Protein AF-A0A915KXL8-F1 (afdb_monomer_lite)

Sequence (82 aa):
MYELEKTNNSTVMQSIINICGFIWGAEIHYKKVWLVVMDQASHMLLAFPNLKGMFPNSKHVTCLAHSLHRVCETIREEYDTI

Radius of gyration: 15.93 Å; chains: 1; bounding box: 38×21×46 Å

pLDDT: mean 89.35, std 10.54, range [43.06, 96.75]

Secondary structure (DSSP, 8-state):
----S--SHHHHHHHHHHHHHHHTTT---GGG--EEEE---HHHHHHHHHHHHHSTT-EEEE-HHHHHHHHHHHHHHHHTT-

Organism: Romanomermis culicivorax (NCBI:txid13658)

Foldseek 3Di:
DDDDPDDALVVVLVVVQVVQCVVVVNDRPLQPAQEDEEAPPPRVVVNVVVSCVSNVNYDYDYDPVNVVVVVVVVVCVVPVPD

Structure (mmCIF, N/CA/C/O backbone):
data_AF-A0A915KXL8-F1
#
_entry.id   AF-A0A915KXL8-F1
#
loop_
_atom_site.group_PDB
_atom_site.id
_atom_site.type_symbol
_atom_site.label_atom_id
_atom_site.label_alt_id
_atom_site.label_comp_id
_atom_site.label_asym_id
_atom_site.label_entity_id
_atom_site.label_seq_id
_atom_site.pdbx_PDB_ins_code
_atom_site.Cartn_x
_atom_site.Cartn_y
_atom_site.Cartn_z
_atom_site.occupancy
_atom_site.B_iso_or_equiv
_atom_site.auth_seq_id
_atom_site.auth_comp_id
_atom_site.auth_asym_id
_atom_site.auth_atom_id
_atom_site.pdbx_PDB_model_num
ATOM 1 N N . MET A 1 1 ? 16.387 -11.833 8.219 1.00 43.06 1 MET A N 1
ATOM 2 C CA . MET A 1 1 ? 15.293 -10.849 8.097 1.00 43.06 1 MET A CA 1
ATOM 3 C C . MET A 1 1 ? 15.956 -9.532 7.735 1.00 43.06 1 MET A C 1
ATOM 5 O O . MET A 1 1 ? 16.816 -9.111 8.492 1.00 43.06 1 MET A O 1
ATOM 9 N N . TYR A 1 2 ? 15.702 -8.969 6.551 1.00 47.91 2 TYR A N 1
ATOM 10 C CA . TYR A 1 2 ? 16.251 -7.653 6.202 1.00 47.91 2 TYR A CA 1
ATOM 11 C C . TYR A 1 2 ? 15.501 -6.608 7.033 1.00 47.91 2 TYR A C 1
ATOM 13 O O . TYR A 1 2 ? 14.306 -6.413 6.828 1.00 47.91 2 TYR A O 1
ATOM 21 N N . GLU A 1 3 ? 16.173 -6.016 8.015 1.00 52.62 3 GLU A N 1
ATOM 22 C CA . GLU A 1 3 ? 15.604 -4.968 8.860 1.00 52.62 3 GLU A CA 1
ATOM 23 C C . GLU A 1 3 ? 15.749 -3.623 8.134 1.00 52.62 3 GLU A C 1
ATOM 25 O O . GLU A 1 3 ? 16.839 -3.262 7.688 1.00 52.62 3 GLU A O 1
ATOM 30 N N . LEU A 1 4 ? 14.639 -2.909 7.939 1.00 62.34 4 LEU A N 1
ATOM 31 C CA . LEU A 1 4 ? 14.662 -1.565 7.364 1.00 62.34 4 LEU A CA 1
ATOM 32 C C . LEU A 1 4 ? 15.028 -0.570 8.468 1.00 62.34 4 LEU A C 1
ATOM 34 O O . LEU A 1 4 ? 14.340 -0.498 9.479 1.00 62.34 4 LEU A O 1
ATOM 38 N N . GLU A 1 5 ? 16.055 0.249 8.239 1.00 70.81 5 GLU A N 1
ATOM 39 C CA . GLU A 1 5 ? 16.518 1.275 9.190 1.00 70.81 5 GLU A CA 1
ATOM 40 C C . GLU A 1 5 ? 15.422 2.313 9.517 1.00 70.81 5 GLU A C 1
ATOM 42 O O . GLU A 1 5 ? 15.393 2.896 10.600 1.00 70.81 5 GLU A O 1
ATOM 47 N N . LYS A 1 6 ? 14.479 2.531 8.583 1.00 79.06 6 LYS A N 1
ATOM 48 C CA . LYS A 1 6 ? 13.298 3.381 8.774 1.00 79.06 6 LYS A CA 1
ATOM 49 C C . LYS A 1 6 ? 12.147 2.990 7.842 1.00 79.06 6 LYS A C 1
ATOM 51 O O . LYS A 1 6 ? 12.320 2.896 6.625 1.00 79.06 6 LYS A O 1
ATOM 56 N N . THR A 1 7 ? 10.935 2.914 8.388 1.00 82.75 7 THR A N 1
ATOM 57 C CA . THR A 1 7 ? 9.692 2.789 7.605 1.00 82.75 7 THR A CA 1
ATOM 58 C C . THR A 1 7 ? 9.067 4.169 7.409 1.00 82.75 7 THR A C 1
ATOM 60 O O . THR A 1 7 ? 8.667 4.828 8.367 1.00 82.75 7 THR A O 1
ATOM 63 N N . ASN A 1 8 ? 9.036 4.654 6.169 1.00 90.50 8 ASN A N 1
ATOM 64 C CA . ASN A 1 8 ? 8.415 5.920 5.782 1.00 90.50 8 ASN A CA 1
ATOM 65 C C . ASN A 1 8 ? 7.896 5.833 4.339 1.00 90.50 8 ASN A C 1
ATOM 67 O O . ASN A 1 8 ? 8.085 4.823 3.663 1.00 90.50 8 ASN A O 1
ATOM 71 N N . ASN A 1 9 ? 7.241 6.891 3.859 1.00 90.56 9 ASN A N 1
ATOM 72 C CA . ASN A 1 9 ? 6.673 6.906 2.514 1.00 90.56 9 ASN A CA 1
ATOM 73 C C . ASN A 1 9 ? 7.726 6.620 1.428 1.00 90.56 9 ASN A C 1
ATOM 75 O O . ASN A 1 9 ? 7.490 5.770 0.574 1.00 90.56 9 ASN A O 1
ATOM 79 N N . SER A 1 10 ? 8.906 7.237 1.490 1.00 91.19 10 SER A N 1
ATOM 80 C CA . SER A 1 10 ? 9.980 7.029 0.514 1.00 91.19 10 SER A CA 1
ATOM 81 C C . SER A 1 10 ? 10.508 5.591 0.510 1.00 91.19 10 SER A C 1
ATOM 83 O O . SER A 1 10 ? 10.709 5.021 -0.563 1.00 91.19 10 SER A O 1
ATOM 85 N N . THR A 1 11 ? 10.703 4.968 1.680 1.00 92.06 11 THR A N 1
ATOM 86 C CA . THR A 1 11 ? 11.208 3.581 1.747 1.00 92.06 11 THR A CA 1
ATOM 87 C C . THR A 1 11 ? 10.174 2.561 1.272 1.00 92.06 11 THR A C 1
ATOM 89 O O . THR A 1 11 ? 10.535 1.585 0.606 1.00 92.06 11 THR A O 1
ATOM 92 N N . VAL A 1 12 ? 8.883 2.822 1.499 1.00 92.06 12 VAL A N 1
ATOM 93 C CA . VAL A 1 12 ? 7.782 2.041 0.911 1.00 92.06 12 VAL A CA 1
ATOM 94 C C . VAL A 1 12 ? 7.792 2.150 -0.614 1.00 92.06 12 VAL A C 1
ATOM 96 O O . VAL A 1 12 ? 7.758 1.130 -1.305 1.00 92.06 12 VAL A O 1
ATOM 99 N N . MET A 1 13 ? 7.891 3.369 -1.156 1.00 91.69 13 MET A N 1
ATOM 100 C CA . MET A 1 13 ? 7.938 3.571 -2.607 1.00 91.69 13 MET A CA 1
ATOM 101 C C . MET A 1 13 ? 9.108 2.828 -3.249 1.00 91.69 13 MET A C 1
ATOM 103 O O . MET A 1 13 ? 8.918 2.114 -4.235 1.00 91.69 13 MET A O 1
ATOM 107 N N . GLN A 1 14 ? 10.307 2.971 -2.676 1.00 91.31 14 GLN A N 1
ATOM 108 C CA . GLN A 1 14 ? 11.506 2.307 -3.178 1.00 91.31 14 GLN A CA 1
ATOM 109 C C . GLN A 1 14 ? 11.341 0.785 -3.169 1.00 91.31 14 GLN A C 1
ATOM 111 O O . GLN A 1 14 ? 11.724 0.123 -4.131 1.00 91.31 14 GLN A O 1
ATOM 116 N N . SER A 1 15 ? 10.714 0.232 -2.129 1.00 91.38 15 SER A N 1
ATOM 117 C CA . SER A 1 15 ? 10.430 -1.205 -2.045 1.00 91.38 15 SER A CA 1
ATOM 118 C C . SER A 1 15 ? 9.520 -1.676 -3.184 1.00 91.38 15 SER A C 1
ATOM 120 O O . SER A 1 15 ? 9.797 -2.702 -3.807 1.00 91.38 15 SER A O 1
ATOM 122 N N . ILE A 1 16 ? 8.481 -0.904 -3.520 1.00 91.25 16 ILE A N 1
ATOM 123 C CA . ILE A 1 16 ? 7.567 -1.222 -4.631 1.00 91.25 16 ILE A CA 1
ATOM 124 C C . ILE A 1 16 ? 8.280 -1.138 -5.990 1.00 91.25 16 ILE A C 1
ATOM 126 O O . ILE A 1 16 ? 8.091 -1.999 -6.849 1.00 91.25 16 ILE A O 1
ATOM 130 N N . ILE A 1 17 ? 9.129 -0.133 -6.197 1.00 91.19 17 ILE A N 1
ATOM 131 C CA . ILE A 1 17 ? 9.914 0.005 -7.434 1.00 91.19 17 ILE A CA 1
ATOM 132 C C . ILE A 1 17 ? 10.889 -1.172 -7.574 1.00 91.19 17 ILE A C 1
ATOM 134 O O . ILE A 1 17 ? 10.953 -1.799 -8.634 1.00 91.19 17 ILE A O 1
ATOM 138 N N . ASN A 1 18 ? 11.591 -1.514 -6.491 1.00 91.50 18 ASN A N 1
ATOM 139 C CA . ASN A 1 18 ? 12.553 -2.613 -6.460 1.00 91.50 18 ASN A CA 1
ATOM 140 C C . ASN A 1 18 ? 11.886 -3.957 -6.760 1.00 91.50 18 ASN A C 1
ATOM 142 O O . ASN A 1 18 ? 12.400 -4.707 -7.588 1.00 91.50 18 ASN A O 1
ATOM 146 N N . ILE A 1 19 ? 10.735 -4.259 -6.141 1.00 91.31 19 ILE A N 1
ATOM 147 C CA . ILE A 1 19 ? 10.039 -5.529 -6.393 1.00 91.31 19 ILE A CA 1
ATOM 148 C C . ILE A 1 19 ? 9.531 -5.605 -7.838 1.00 91.31 19 ILE A C 1
ATOM 150 O O . ILE A 1 19 ? 9.623 -6.661 -8.457 1.00 91.31 19 ILE A O 1
ATOM 154 N N . CYS A 1 20 ? 9.066 -4.490 -8.414 1.00 91.44 20 CYS A N 1
ATOM 155 C 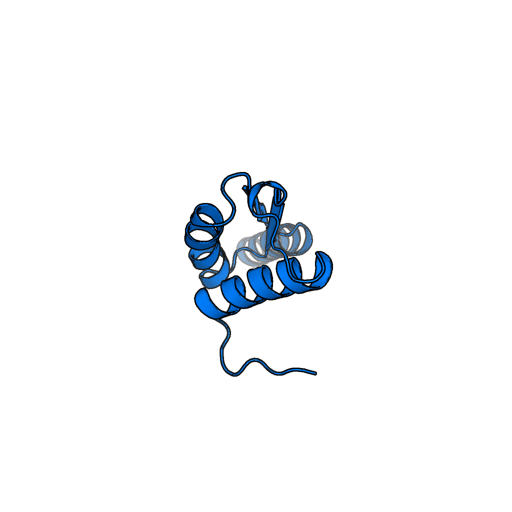CA . CYS A 1 20 ? 8.665 -4.443 -9.820 1.00 91.44 20 CYS A CA 1
ATOM 156 C C . CYS A 1 20 ? 9.849 -4.736 -10.752 1.00 91.44 20 CYS A C 1
ATOM 158 O O . CYS A 1 20 ? 9.721 -5.548 -11.665 1.00 91.44 20 CYS A O 1
ATOM 160 N N . GLY A 1 21 ? 11.007 -4.111 -10.510 1.00 91.25 21 GLY A N 1
ATOM 161 C CA . GLY A 1 21 ? 12.222 -4.361 -11.294 1.00 91.25 21 GLY A CA 1
ATOM 162 C C . GLY A 1 21 ? 12.753 -5.786 -11.131 1.00 91.25 21 GLY A C 1
ATOM 163 O O . GLY A 1 21 ? 13.214 -6.387 -12.101 1.00 91.25 21 GLY A O 1
ATOM 164 N N . PHE A 1 22 ? 12.633 -6.348 -9.924 1.00 91.94 22 PHE A N 1
ATOM 165 C CA . PHE A 1 22 ? 12.992 -7.733 -9.635 1.00 91.94 22 PHE A CA 1
ATOM 166 C C . PHE A 1 22 ? 12.086 -8.729 -10.377 1.00 91.94 22 PHE A C 1
ATOM 168 O O . PHE A 1 22 ? 12.592 -9.626 -11.044 1.00 91.94 22 PHE A O 1
ATOM 175 N N . ILE A 1 23 ? 10.759 -8.551 -10.318 1.00 91.25 23 ILE A N 1
ATOM 176 C CA . ILE A 1 23 ? 9.782 -9.455 -10.954 1.00 91.25 23 ILE A CA 1
ATOM 177 C C . ILE A 1 23 ? 9.878 -9.417 -12.488 1.00 91.25 23 ILE A C 1
ATOM 179 O O . ILE A 1 23 ? 9.659 -10.437 -13.139 1.00 91.25 23 ILE A O 1
ATOM 183 N N . TRP A 1 24 ? 10.205 -8.264 -13.074 1.00 89.25 24 TRP A N 1
ATOM 184 C CA . TRP A 1 24 ? 10.248 -8.084 -14.530 1.00 89.25 24 TRP A CA 1
ATOM 185 C C . TRP A 1 24 ? 11.642 -8.173 -15.160 1.00 89.25 24 TRP A C 1
ATOM 187 O O . TRP A 1 24 ? 11.788 -7.894 -16.346 1.00 89.25 24 TRP A O 1
ATOM 197 N N . GLY A 1 25 ? 12.662 -8.611 -14.417 1.00 80.12 25 GLY A N 1
ATOM 198 C CA . GLY A 1 25 ? 13.975 -8.897 -15.002 1.00 80.12 25 GLY A CA 1
ATOM 199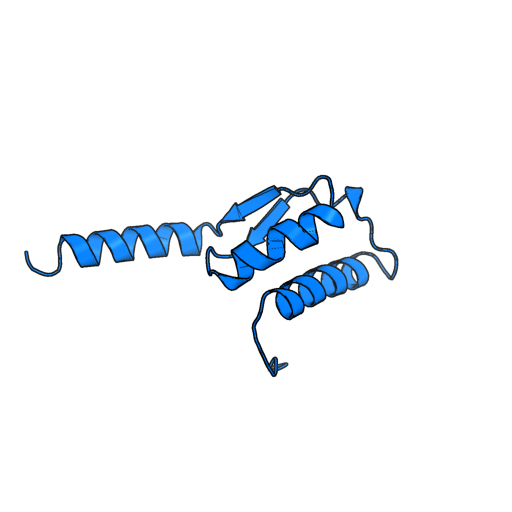 C C . GLY A 1 25 ? 14.692 -7.651 -15.531 1.00 80.12 25 GLY A C 1
ATOM 200 O O . GLY A 1 25 ? 15.143 -7.640 -16.671 1.00 80.12 25 GLY A O 1
ATOM 201 N N . ALA A 1 26 ? 14.818 -6.632 -14.673 1.00 75.56 26 ALA A N 1
ATOM 202 C CA . ALA A 1 26 ? 15.509 -5.347 -14.866 1.00 75.56 26 ALA A CA 1
ATOM 203 C C . ALA A 1 26 ? 14.722 -4.225 -15.569 1.00 75.56 26 ALA A C 1
ATOM 205 O O . ALA A 1 26 ? 14.999 -3.057 -15.290 1.00 75.56 26 ALA A O 1
ATOM 206 N N . GLU A 1 27 ? 13.713 -4.518 -16.394 1.00 87.44 27 GLU A N 1
ATOM 207 C CA . GLU A 1 27 ? 12.844 -3.473 -16.958 1.00 87.44 27 GLU A CA 1
ATOM 208 C C . GLU A 1 27 ? 11.571 -3.292 -16.119 1.00 87.44 27 GLU A C 1
ATOM 210 O O . GLU A 1 27 ? 10.837 -4.239 -15.862 1.00 87.44 27 GLU A O 1
ATOM 215 N N . ILE A 1 28 ? 11.258 -2.058 -15.715 1.00 90.12 28 ILE A N 1
ATOM 216 C CA . ILE A 1 28 ? 10.016 -1.767 -14.990 1.00 90.12 28 ILE A CA 1
ATOM 217 C C . ILE A 1 28 ? 8.912 -1.385 -15.975 1.00 90.12 28 ILE A C 1
ATOM 219 O O . ILE A 1 28 ? 8.947 -0.332 -16.614 1.00 90.12 28 ILE A O 1
ATOM 223 N N . HIS A 1 29 ? 7.858 -2.196 -16.038 1.00 92.56 29 HIS A N 1
ATOM 224 C CA . HIS A 1 29 ? 6.689 -1.908 -16.864 1.00 92.56 29 HIS A CA 1
ATOM 225 C C . HIS A 1 29 ? 5.673 -1.013 -16.138 1.00 92.56 29 HIS A C 1
ATOM 227 O O . HIS A 1 29 ? 4.592 -1.450 -15.735 1.00 92.56 29 HIS A O 1
ATOM 233 N N . TYR A 1 30 ? 5.984 0.277 -16.023 1.00 91.81 30 TYR A N 1
ATOM 234 C CA . TYR A 1 30 ? 5.205 1.264 -15.258 1.00 91.81 30 TYR A CA 1
ATOM 235 C C . TYR A 1 30 ? 3.696 1.328 -15.571 1.00 91.81 30 TYR A C 1
ATOM 237 O O . TYR A 1 30 ? 2.877 1.602 -14.695 1.00 91.81 30 TYR A O 1
ATOM 245 N N . LYS A 1 31 ? 3.290 1.049 -16.814 1.00 94.75 31 LYS A N 1
ATOM 246 C CA . LYS A 1 31 ? 1.872 1.063 -17.228 1.00 94.75 31 LYS A CA 1
ATOM 247 C C . LYS A 1 31 ? 1.122 -0.239 -16.924 1.00 94.75 31 LYS A C 1
ATOM 249 O O . LYS A 1 31 ? -0.099 -0.270 -17.072 1.00 94.75 31 LYS A O 1
ATOM 254 N N . LYS A 1 32 ? 1.832 -1.303 -16.530 1.00 92.94 32 LYS A N 1
ATOM 255 C CA . LYS A 1 32 ? 1.262 -2.628 -16.238 1.00 92.94 32 LYS A CA 1
ATOM 256 C C . LYS A 1 32 ? 0.931 -2.830 -14.754 1.00 92.94 32 LYS A C 1
ATOM 258 O O . LYS A 1 32 ? 0.340 -3.848 -14.413 1.00 92.94 32 LYS A O 1
ATOM 263 N N . VAL A 1 33 ? 1.257 -1.870 -13.882 1.00 93.25 33 VAL A N 1
ATOM 264 C CA . VAL A 1 33 ? 0.788 -1.867 -12.487 1.00 93.25 33 VAL A CA 1
ATOM 265 C C . VAL A 1 33 ? -0.591 -1.218 -12.417 1.00 93.25 33 VAL A C 1
ATOM 267 O O . VAL A 1 33 ? -0.733 -0.011 -12.616 1.00 93.25 33 VAL A O 1
ATOM 270 N N . TRP A 1 34 ? -1.605 -2.025 -12.110 1.00 95.00 34 TRP A N 1
ATOM 271 C CA . TRP A 1 34 ? -3.002 -1.584 -12.013 1.00 95.00 34 TRP A CA 1
ATOM 272 C C . TRP A 1 34 ? -3.479 -1.415 -10.576 1.00 95.00 34 TRP A C 1
ATOM 274 O O . TRP A 1 34 ? -4.294 -0.540 -10.296 1.00 95.00 34 TRP A O 1
ATOM 284 N N . LEU A 1 35 ? -2.956 -2.223 -9.659 1.00 94.75 35 LEU A N 1
ATOM 285 C CA . LEU A 1 35 ? -3.405 -2.264 -8.278 1.00 94.75 35 LEU A CA 1
ATOM 286 C C . LEU A 1 35 ? -2.207 -2.252 -7.338 1.00 94.75 35 LEU A C 1
ATOM 288 O O . LEU A 1 35 ? -1.264 -3.017 -7.524 1.00 94.75 35 LEU A O 1
ATOM 292 N N . VAL A 1 36 ? -2.272 -1.396 -6.327 1.00 93.88 36 VAL A N 1
ATOM 293 C CA . VAL A 1 36 ? -1.328 -1.357 -5.213 1.00 93.88 36 VAL A CA 1
ATOM 294 C C . VAL A 1 36 ? -2.143 -1.575 -3.946 1.00 93.88 36 VAL A C 1
ATOM 296 O O . VAL A 1 36 ? -2.940 -0.717 -3.563 1.00 93.88 36 VAL A O 1
ATOM 299 N N . VAL A 1 37 ? -1.980 -2.750 -3.337 1.00 94.69 37 VAL A N 1
ATOM 300 C CA . VAL A 1 37 ? -2.687 -3.136 -2.112 1.00 94.69 37 VAL A CA 1
ATOM 301 C C . VAL A 1 37 ? -1.773 -2.873 -0.921 1.00 94.69 37 VAL A C 1
ATOM 303 O O . VAL A 1 37 ? -0.733 -3.514 -0.802 1.00 94.69 37 VAL A O 1
ATOM 306 N N . MET A 1 38 ? -2.139 -1.927 -0.059 1.00 92.75 38 MET A N 1
ATOM 307 C CA . MET A 1 38 ? -1.372 -1.557 1.141 1.00 92.75 38 MET A CA 1
ATOM 308 C C . MET A 1 38 ? -2.318 -1.372 2.328 1.00 92.75 38 MET A C 1
ATOM 310 O O . MET A 1 38 ? -3.534 -1.283 2.154 1.00 92.75 38 MET A O 1
ATOM 314 N N . ASP A 1 39 ? -1.796 -1.346 3.551 1.00 91.19 39 ASP A N 1
ATOM 315 C CA . ASP A 1 39 ? -2.594 -0.892 4.692 1.00 91.19 39 ASP A CA 1
ATOM 316 C C . ASP A 1 39 ? -2.910 0.618 4.596 1.00 91.19 39 ASP A C 1
ATOM 318 O O . ASP A 1 39 ? -2.510 1.310 3.657 1.00 91.19 39 ASP A O 1
ATOM 322 N N . GLN A 1 40 ? -3.697 1.125 5.546 1.00 89.56 40 GLN A 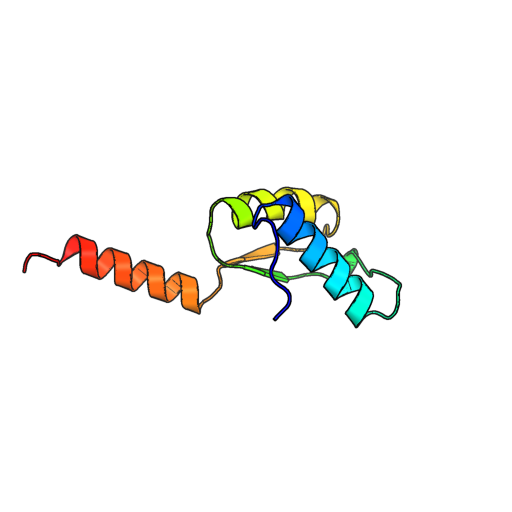N 1
ATOM 323 C CA . GLN A 1 40 ? -4.105 2.531 5.590 1.00 89.56 40 GLN A CA 1
ATOM 324 C C . GLN A 1 40 ? -3.259 3.376 6.557 1.00 89.56 40 GLN A C 1
ATOM 326 O O . GLN A 1 40 ? -3.692 4.458 6.961 1.00 89.56 40 GLN A O 1
ATOM 331 N N . ALA A 1 41 ? -2.058 2.926 6.929 1.00 89.88 41 ALA A N 1
ATOM 332 C CA . ALA A 1 41 ? -1.157 3.729 7.742 1.00 89.88 41 ALA A CA 1
ATOM 333 C C . ALA A 1 41 ? -0.793 5.036 7.017 1.00 89.88 41 ALA A C 1
ATOM 335 O O . ALA A 1 41 ? -0.685 5.100 5.788 1.00 89.88 41 ALA A O 1
ATOM 336 N N . SER A 1 42 ? -0.565 6.101 7.788 1.00 90.94 42 SER A N 1
ATOM 337 C CA . SER A 1 42 ? -0.344 7.452 7.254 1.00 90.94 42 SER A CA 1
ATOM 338 C C . SER A 1 42 ? 0.792 7.517 6.228 1.00 90.94 42 SER A C 1
ATOM 340 O O . SER A 1 42 ? 0.659 8.160 5.190 1.00 90.94 42 SER A O 1
ATOM 342 N N . HIS A 1 43 ? 1.891 6.798 6.458 1.00 89.88 43 HIS A N 1
ATOM 343 C CA . HIS A 1 43 ? 3.025 6.757 5.538 1.00 89.88 43 HIS A CA 1
ATOM 344 C C . HIS A 1 43 ? 2.737 5.971 4.244 1.00 89.88 43 HIS A C 1
ATOM 346 O O . HIS A 1 43 ? 3.304 6.324 3.211 1.00 89.88 43 HIS A O 1
ATOM 352 N N . MET A 1 44 ? 1.832 4.982 4.253 1.00 92.75 44 MET A N 1
ATOM 353 C CA . MET A 1 44 ? 1.369 4.298 3.032 1.00 92.75 44 MET A CA 1
ATOM 354 C C . MET A 1 44 ? 0.505 5.229 2.177 1.00 92.75 44 MET A C 1
ATOM 356 O O . MET A 1 44 ? 0.711 5.354 0.966 1.00 92.75 44 MET A O 1
ATOM 360 N N . LEU A 1 45 ? -0.414 5.954 2.823 1.00 91.88 45 LEU A N 1
ATOM 361 C CA . LEU A 1 45 ? -1.265 6.949 2.166 1.00 91.88 45 LEU A CA 1
ATOM 362 C C . LEU A 1 45 ? -0.451 8.105 1.574 1.00 91.88 45 LEU A C 1
ATOM 364 O O . LEU A 1 45 ? -0.792 8.605 0.505 1.00 91.88 45 LEU A O 1
ATOM 368 N N . LEU A 1 46 ? 0.652 8.487 2.221 1.00 92.94 46 LEU A N 1
ATOM 369 C CA . LEU A 1 46 ? 1.601 9.472 1.697 1.00 92.94 46 LEU A CA 1
ATOM 370 C C . LEU A 1 46 ? 2.505 8.921 0.580 1.00 92.94 46 LEU A C 1
ATOM 372 O O . LEU A 1 46 ? 3.020 9.704 -0.217 1.00 92.94 46 LEU A O 1
ATOM 376 N N . ALA A 1 47 ? 2.724 7.606 0.503 1.00 93.12 47 ALA A N 1
ATOM 377 C CA . ALA A 1 47 ? 3.544 6.984 -0.540 1.00 93.12 47 ALA A CA 1
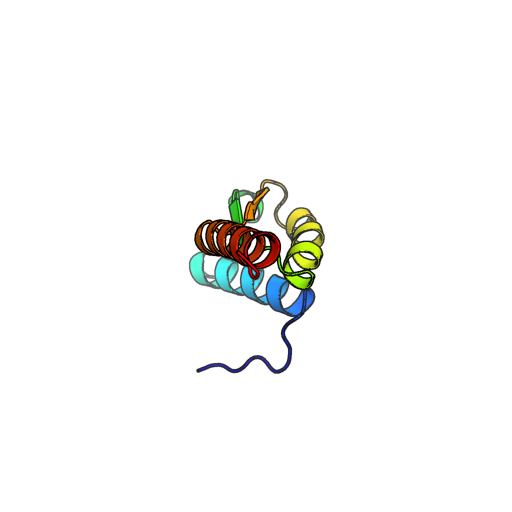ATOM 378 C C . ALA A 1 47 ? 2.802 6.883 -1.879 1.00 93.12 47 ALA A C 1
ATOM 380 O O . ALA A 1 47 ? 3.390 7.099 -2.943 1.00 93.12 47 ALA A O 1
ATOM 381 N N . PHE A 1 48 ? 1.504 6.564 -1.840 1.00 93.62 48 PHE A N 1
ATOM 382 C CA . PHE A 1 48 ? 0.744 6.271 -3.054 1.00 93.62 48 PHE A CA 1
ATOM 383 C C . PHE A 1 48 ? 0.668 7.428 -4.069 1.00 93.62 48 PHE A C 1
ATOM 385 O O . PHE A 1 48 ? 0.866 7.154 -5.250 1.00 93.62 48 PHE A O 1
ATOM 392 N N . PRO A 1 49 ? 0.432 8.703 -3.695 1.00 93.31 49 PRO A N 1
ATOM 393 C CA . PRO A 1 49 ? 0.392 9.806 -4.658 1.00 93.31 49 PRO A CA 1
ATOM 394 C C . PRO A 1 49 ? 1.672 9.927 -5.492 1.00 93.31 49 PRO A C 1
ATOM 396 O O . PRO A 1 49 ? 1.615 10.132 -6.704 1.00 93.31 49 PRO A O 1
ATOM 399 N N . ASN A 1 50 ? 2.827 9.714 -4.863 1.00 90.75 50 ASN A N 1
ATOM 400 C CA . ASN A 1 50 ? 4.112 9.742 -5.550 1.00 90.75 50 ASN A CA 1
ATOM 401 C C . ASN A 1 50 ? 4.295 8.505 -6.451 1.00 90.75 50 ASN A C 1
ATOM 403 O O . ASN A 1 50 ? 4.730 8.633 -7.596 1.00 90.75 50 ASN A O 1
ATOM 407 N N . LEU A 1 51 ? 3.886 7.313 -5.990 1.00 92.44 51 LEU A N 1
ATOM 408 C CA . LEU A 1 51 ? 3.852 6.102 -6.826 1.00 92.44 51 LEU A CA 1
ATOM 409 C C . LEU A 1 51 ? 2.923 6.256 -8.025 1.00 92.44 51 LEU A C 1
ATOM 411 O O . LEU A 1 51 ? 3.261 5.806 -9.113 1.00 92.44 51 LEU A O 1
ATOM 415 N N . LYS A 1 52 ? 1.776 6.913 -7.856 1.00 94.25 52 LYS A N 1
ATOM 416 C CA . LYS A 1 52 ? 0.803 7.162 -8.922 1.00 94.25 52 LYS A CA 1
ATOM 417 C C . LYS A 1 52 ? 1.402 7.996 -10.054 1.00 94.25 52 LYS A C 1
ATOM 419 O O . LYS A 1 52 ? 1.066 7.748 -11.210 1.00 94.25 52 LYS A O 1
ATOM 424 N N . GLY A 1 53 ? 2.309 8.925 -9.741 1.00 93.38 53 GLY A N 1
ATOM 425 C CA . GLY A 1 53 ? 3.076 9.667 -10.745 1.00 93.38 53 GLY A CA 1
ATOM 426 C C . GLY A 1 53 ? 3.958 8.764 -11.615 1.00 93.38 53 GLY A C 1
ATOM 427 O O . GLY A 1 53 ? 4.057 8.983 -12.819 1.00 93.38 53 GLY A O 1
ATOM 428 N N . MET A 1 54 ? 4.544 7.711 -11.034 1.00 92.31 54 MET A N 1
ATOM 429 C CA . MET A 1 54 ? 5.389 6.744 -11.750 1.00 92.31 54 MET A CA 1
ATOM 430 C C . MET A 1 54 ? 4.577 5.637 -12.435 1.00 92.31 54 MET A C 1
ATOM 432 O O . MET A 1 54 ? 4.897 5.225 -13.544 1.00 92.31 54 MET A O 1
ATOM 436 N N . PHE A 1 55 ? 3.516 5.163 -11.784 1.00 94.56 55 PHE A N 1
ATOM 437 C CA . PHE A 1 55 ? 2.638 4.076 -12.210 1.00 94.56 55 PHE A CA 1
ATOM 438 C C . PHE A 1 55 ? 1.244 4.641 -12.531 1.00 94.56 55 PHE A C 1
ATOM 440 O O . PHE A 1 55 ? 0.312 4.503 -11.728 1.00 94.56 55 PHE A O 1
ATOM 447 N N . PRO A 1 56 ? 1.058 5.286 -13.698 1.00 95.25 56 PRO A N 1
ATOM 448 C CA . PRO A 1 56 ? -0.104 6.132 -13.975 1.00 95.25 56 PRO A CA 1
ATOM 449 C C . PRO A 1 56 ? -1.436 5.378 -14.003 1.00 95.25 56 PRO A C 1
ATOM 451 O O . PRO A 1 56 ? -2.478 5.978 -13.748 1.00 95.25 56 PRO A O 1
ATOM 454 N N . ASN A 1 57 ? -1.434 4.065 -14.242 1.00 96.69 57 ASN A N 1
ATOM 455 C CA . ASN A 1 57 ? -2.653 3.248 -14.261 1.00 96.69 57 ASN A CA 1
ATOM 456 C C . ASN A 1 57 ? -3.033 2.692 -12.881 1.00 96.69 57 ASN A C 1
ATOM 458 O O . ASN A 1 57 ? -4.155 2.223 -12.701 1.00 96.69 57 ASN A O 1
ATOM 462 N N . SER A 1 58 ? -2.143 2.798 -11.891 1.00 95.50 58 SER A N 1
ATOM 463 C CA . SER A 1 58 ? -2.330 2.167 -10.585 1.00 95.50 58 SER A CA 1
ATOM 464 C C . SER A 1 58 ? -3.484 2.770 -9.774 1.00 95.50 58 SER A C 1
ATOM 466 O O . SER A 1 58 ? -3.775 3.970 -9.846 1.00 95.50 58 SER A O 1
ATOM 468 N N . LYS A 1 59 ? 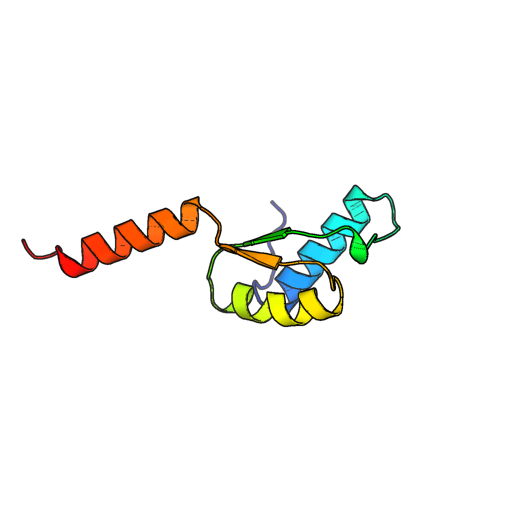-4.151 1.944 -8.971 1.00 95.56 59 LYS A N 1
ATOM 469 C CA . LYS A 1 59 ? -5.140 2.339 -7.961 1.00 95.56 59 LYS A CA 1
ATOM 470 C C . LYS A 1 59 ? -4.693 1.822 -6.598 1.00 95.56 59 LYS A C 1
ATOM 472 O O . LYS A 1 59 ? -4.190 0.705 -6.504 1.00 95.56 59 LYS A O 1
ATOM 477 N N . HIS A 1 60 ? -4.891 2.628 -5.562 1.00 94.19 60 HIS A N 1
ATOM 478 C CA . HIS A 1 60 ? -4.673 2.200 -4.188 1.00 94.19 60 HIS A CA 1
ATOM 479 C C . HIS A 1 60 ? -5.900 1.456 -3.683 1.00 94.19 60 HIS A C 1
ATOM 481 O O . HIS A 1 60 ? -7.020 1.951 -3.835 1.00 94.19 60 HIS A O 1
ATOM 487 N N . VAL A 1 61 ? -5.684 0.303 -3.061 1.00 94.50 61 VAL A N 1
ATOM 488 C CA . VAL A 1 61 ? -6.723 -0.435 -2.345 1.00 94.50 61 VAL A CA 1
ATOM 489 C C . VAL A 1 61 ? -6.208 -0.796 -0.963 1.00 94.50 61 VAL A C 1
ATOM 491 O O . VAL A 1 61 ? -5.088 -1.276 -0.810 1.00 94.50 61 VAL A O 1
ATOM 494 N N . THR A 1 62 ? -7.038 -0.564 0.051 1.00 93.38 62 THR A N 1
ATOM 495 C CA . THR A 1 62 ? -6.713 -0.969 1.416 1.00 93.38 62 THR A CA 1
ATOM 496 C C . THR A 1 62 ? -6.725 -2.485 1.525 1.00 93.38 62 THR A C 1
ATOM 498 O O . THR A 1 62 ? -7.656 -3.143 1.063 1.00 93.38 62 THR A O 1
ATOM 501 N N . CYS A 1 63 ? -5.701 -3.041 2.164 1.00 95.25 63 CYS A N 1
ATOM 502 C CA . CYS A 1 63 ? -5.637 -4.455 2.490 1.00 95.25 63 CYS A CA 1
ATOM 503 C C . CYS A 1 63 ? -6.914 -4.892 3.224 1.00 95.25 63 CYS A C 1
ATOM 505 O O . CYS A 1 63 ? -7.342 -4.254 4.192 1.00 95.25 63 CYS A O 1
ATOM 507 N N . LEU A 1 64 ? -7.517 -5.996 2.774 1.00 94.88 64 LEU A N 1
ATOM 508 C CA . LEU A 1 64 ? -8.754 -6.517 3.355 1.00 94.88 64 LEU A CA 1
ATOM 509 C C . LEU A 1 64 ? -8.579 -6.848 4.840 1.00 94.88 64 LEU A C 1
ATOM 511 O O . LEU A 1 64 ? -9.410 -6.453 5.650 1.00 94.88 64 LEU A O 1
ATOM 515 N N . ALA A 1 65 ? -7.475 -7.504 5.204 1.00 94.94 65 ALA A N 1
ATOM 516 C CA . ALA A 1 65 ? -7.184 -7.845 6.595 1.00 94.94 65 ALA A CA 1
ATOM 517 C C . ALA A 1 65 ? -7.102 -6.593 7.479 1.00 94.94 65 ALA A C 1
ATOM 519 O O . ALA A 1 65 ? -7.689 -6.557 8.555 1.00 94.94 65 ALA A O 1
ATOM 520 N N . HIS A 1 66 ? -6.446 -5.535 6.994 1.00 92.25 66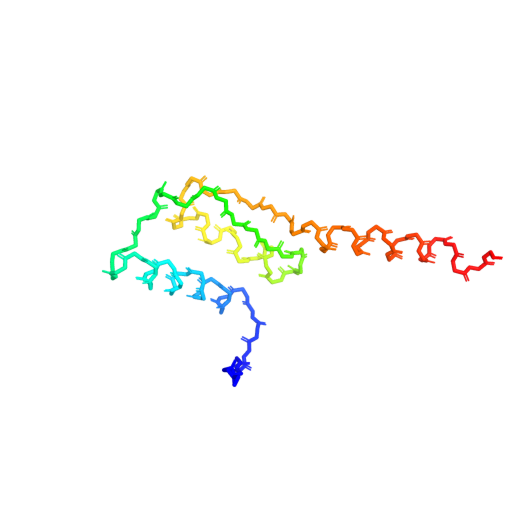 HIS A N 1
ATOM 521 C CA . HIS A 1 66 ? -6.375 -4.267 7.715 1.00 92.25 66 HIS A CA 1
ATOM 522 C C . HIS A 1 66 ? -7.743 -3.574 7.803 1.00 92.25 66 HIS A C 1
ATOM 524 O O . HIS A 1 66 ? -8.083 -3.006 8.835 1.00 92.25 66 HIS A O 1
ATOM 530 N N . SER A 1 67 ? -8.555 -3.655 6.748 1.00 93.12 67 SER A N 1
ATOM 531 C CA . SER A 1 67 ? -9.915 -3.099 6.752 1.00 93.12 67 SER A CA 1
ATOM 532 C C . SER A 1 67 ? -10.796 -3.798 7.792 1.00 93.12 67 SER A C 1
ATOM 534 O O . SER A 1 67 ? -11.473 -3.128 8.564 1.00 93.12 67 SER A O 1
ATOM 536 N N . LEU A 1 68 ? -10.736 -5.132 7.860 1.00 96.25 68 LEU A N 1
ATOM 537 C CA . LEU A 1 68 ? -11.437 -5.925 8.874 1.00 96.25 68 LEU A CA 1
ATOM 538 C C . LEU A 1 68 ? -10.931 -5.616 10.286 1.00 96.25 68 LEU A C 1
ATOM 540 O O . LEU A 1 68 ? -11.739 -5.433 11.190 1.00 96.25 68 LEU A O 1
ATOM 544 N N . HIS A 1 69 ? -9.612 -5.501 10.465 1.00 94.50 69 HIS A N 1
ATOM 545 C CA . HIS A 1 69 ? -9.017 -5.132 11.748 1.00 94.50 69 HIS A CA 1
ATOM 546 C C . HIS A 1 69 ? -9.560 -3.796 12.260 1.00 94.50 69 HIS A C 1
ATOM 548 O O . HIS A 1 69 ? -10.014 -3.728 13.396 1.00 94.50 69 HIS A O 1
ATOM 554 N N . ARG A 1 70 ? -9.613 -2.769 11.401 1.00 92.56 70 ARG A N 1
ATOM 555 C CA . ARG A 1 70 ? -10.153 -1.453 11.769 1.00 92.56 70 ARG A CA 1
ATOM 556 C C . ARG A 1 70 ? -11.627 -1.499 12.155 1.00 92.56 70 ARG A C 1
ATOM 558 O O . ARG A 1 70 ? -12.019 -0.817 13.092 1.00 92.56 70 ARG A O 1
ATOM 565 N N . VAL A 1 71 ? -12.437 -2.309 11.469 1.00 95.25 71 VAL A N 1
ATOM 566 C CA . VAL A 1 71 ? -13.842 -2.521 11.858 1.00 95.25 71 VAL A CA 1
ATOM 567 C C . VAL A 1 71 ? -13.922 -3.110 13.267 1.00 95.25 71 VAL A C 1
ATOM 569 O O . VAL A 1 71 ? -14.686 -2.611 14.088 1.00 95.25 71 VAL A O 1
ATOM 572 N N . CYS A 1 72 ? -13.115 -4.129 13.572 1.00 96.12 72 CYS A N 1
ATOM 573 C CA . CYS A 1 72 ? -13.067 -4.717 14.911 1.00 96.12 72 CYS A CA 1
ATOM 574 C C . CYS A 1 72 ? -12.563 -3.727 15.973 1.00 96.12 72 CYS A C 1
ATOM 576 O O . CYS A 1 72 ? -13.103 -3.711 17.075 1.00 96.12 72 CYS A O 1
ATOM 578 N N . GLU A 1 73 ? -11.558 -2.903 15.656 1.00 95.06 73 GLU A N 1
ATOM 579 C CA . GLU A 1 73 ? -11.065 -1.849 16.553 1.00 95.06 73 GLU A CA 1
ATOM 580 C C . GLU A 1 73 ? -12.170 -0.850 16.891 1.00 95.06 73 GLU A C 1
ATOM 582 O O . GLU A 1 73 ? -12.414 -0.614 18.070 1.00 95.06 73 GLU A O 1
ATOM 587 N N . THR A 1 74 ? -12.896 -0.354 15.884 1.00 95.88 74 THR A N 1
ATOM 588 C CA . THR A 1 74 ? -14.029 0.556 16.092 1.00 95.88 74 THR A CA 1
ATOM 589 C C . THR A 1 74 ? -15.139 -0.098 16.911 1.00 95.88 74 THR A C 1
ATOM 591 O O . THR A 1 74 ? -15.645 0.516 17.839 1.00 95.88 74 THR A O 1
ATOM 594 N N . ILE A 1 75 ? -15.504 -1.356 16.629 1.00 96.75 75 ILE A N 1
ATOM 595 C CA . ILE A 1 75 ? -16.500 -2.073 17.443 1.00 96.75 75 ILE A CA 1
ATOM 596 C C . ILE A 1 75 ? -16.027 -2.175 18.895 1.00 96.75 75 ILE A C 1
ATOM 598 O O . ILE A 1 75 ? -16.802 -1.937 19.811 1.00 96.75 75 ILE A O 1
ATOM 602 N N . ARG A 1 76 ? -14.759 -2.510 19.132 1.00 96.44 76 ARG A N 1
ATOM 603 C CA . ARG A 1 76 ? -14.239 -2.582 20.496 1.00 96.44 76 ARG A CA 1
ATOM 604 C C . ARG A 1 76 ? -14.303 -1.221 21.188 1.00 96.44 76 ARG A C 1
ATOM 606 O O . ARG A 1 76 ? -14.763 -1.174 22.310 1.00 96.44 76 ARG A O 1
ATOM 613 N N . GLU A 1 77 ? -13.888 -0.139 20.533 1.00 96.06 77 GLU A N 1
ATOM 614 C CA . GLU A 1 77 ? -13.903 1.215 21.111 1.00 96.06 77 GLU A CA 1
ATOM 615 C C . GLU A 1 77 ? -15.319 1.701 21.458 1.00 96.06 77 GLU A C 1
ATOM 617 O O . GLU A 1 77 ? -15.524 2.283 22.521 1.00 96.06 77 GLU A O 1
ATOM 622 N N . GLU A 1 78 ? -16.302 1.429 20.598 1.00 96.06 78 GLU A N 1
ATOM 623 C CA . GLU A 1 78 ? -17.699 1.845 20.799 1.00 96.06 78 GLU A CA 1
ATOM 624 C C . GLU A 1 78 ? -18.421 1.017 21.879 1.00 96.06 78 GLU A C 1
ATOM 626 O O . GLU A 1 78 ? -19.356 1.502 22.515 1.00 96.06 78 GLU A O 1
ATOM 631 N N . TYR A 1 79 ? -17.995 -0.231 22.099 1.00 94.94 79 TYR A N 1
ATOM 632 C CA . TYR A 1 79 ? -18.664 -1.186 22.991 1.00 94.94 79 TYR A CA 1
ATOM 633 C C . TYR A 1 79 ? -17.793 -1.650 24.174 1.00 94.94 79 TYR A C 1
ATOM 635 O O . TYR A 1 79 ? -18.191 -2.570 24.880 1.00 94.94 79 TYR A O 1
ATOM 643 N N . ASP A 1 80 ? -16.647 -1.011 24.444 1.00 84.81 80 ASP A N 1
ATOM 644 C CA . ASP A 1 80 ? -15.672 -1.420 25.484 1.00 84.81 80 ASP A CA 1
ATOM 645 C C . ASP A 1 80 ? -16.244 -1.408 26.917 1.00 84.81 80 ASP A C 1
ATOM 647 O O . ASP A 1 80 ? -15.639 -1.928 27.851 1.00 84.81 80 ASP A O 1
ATOM 651 N N . THR A 1 81 ? -17.407 -0.778 27.105 1.00 76.19 81 THR A N 1
ATOM 652 C CA . THR A 1 81 ? -18.030 -0.524 28.415 1.00 76.19 81 THR A CA 1
ATOM 653 C C . THR A 1 81 ? -19.414 -1.156 28.601 1.00 76.19 81 THR A C 1
ATOM 655 O O . THR A 1 81 ? -20.042 -0.910 29.633 1.00 76.19 81 THR A O 1
ATOM 658 N N . ILE A 1 82 ? -19.890 -1.959 27.640 1.00 58.41 82 ILE A N 1
ATOM 659 C CA . ILE A 1 82 ? -21.105 -2.789 27.793 1.00 58.41 82 ILE A CA 1
ATOM 660 C C . ILE A 1 82 ? -20.710 -4.170 28.316 1.00 58.41 82 ILE A C 1
ATOM 662 O O . ILE A 1 82 ? -21.389 -4.650 29.252 1.00 58.41 82 ILE A O 1
#